Protein AF-A0A6G3MNN0-F1 (afdb_monomer)

Secondary structure (DSSP, 8-state):
-HHHHHHHHHT-STT-SS-HHHHHH-EEEEEEE--------HHHHHHHTTSGGGS-EEEEEEESS----PPPPPSS--TT---------HHHHHGGGS---

Sequence (101 aa):
WFINNLHNSLNRDKSKKISIVKKTFQGKLQIYSKKIPMTDDAKEKKILLKKDEFKPIDSAQPFFFLSLDVPPPPLFTDPMEFNIIPQIALSELLCKYNGVF

Structure (mmCIF, N/CA/C/O backbone):
data_AF-A0A6G3MNN0-F1
#
_entry.id   AF-A0A6G3MNN0-F1
#
loop_
_atom_site.group_PDB
_atom_site.id
_atom_site.type_symbol
_atom_site.label_atom_id
_atom_site.label_alt_id
_atom_site.label_comp_id
_atom_site.label_asym_id
_atom_site.label_entity_id
_atom_site.label_seq_id
_atom_site.pdbx_PDB_ins_code
_atom_site.Cartn_x
_atom_site.Cartn_y
_atom_site.Cartn_z
_atom_site.occupancy
_atom_site.B_iso_or_equiv
_atom_site.auth_seq_id
_atom_site.auth_comp_id
_atom_site.auth_asym_id
_atom_site.auth_atom_id
_atom_site.pdbx_PDB_model_num
ATOM 1 N N . TRP A 1 1 ? -5.540 14.310 7.059 1.00 85.12 1 TRP A N 1
ATOM 2 C CA . TRP A 1 1 ? -6.008 15.335 8.019 1.00 85.12 1 TRP A CA 1
ATOM 3 C C . TRP A 1 1 ? -7.489 15.167 8.369 1.00 85.12 1 TRP A C 1
ATOM 5 O O . TRP A 1 1 ? -7.777 14.809 9.504 1.00 85.12 1 TRP A O 1
ATOM 15 N N . PHE A 1 2 ? -8.418 15.317 7.413 1.00 91.50 2 PHE A N 1
ATOM 16 C CA . PHE A 1 2 ? -9.867 15.283 7.681 1.00 91.50 2 PHE A CA 1
ATOM 17 C C . PHE A 1 2 ? -10.355 14.006 8.387 1.00 91.50 2 PHE A C 1
ATOM 19 O O . PHE A 1 2 ? -10.963 14.097 9.445 1.00 91.50 2 PHE A O 1
ATOM 26 N N . ILE A 1 3 ? -10.013 12.819 7.867 1.00 88.94 3 ILE A N 1
ATOM 27 C CA . ILE A 1 3 ? -10.399 11.523 8.465 1.00 88.94 3 ILE A CA 1
ATOM 28 C C . ILE A 1 3 ? -9.927 11.402 9.922 1.00 88.94 3 ILE A C 1
ATOM 30 O O . ILE A 1 3 ? -10.657 10.893 10.766 1.00 88.94 3 ILE A O 1
ATOM 34 N N . ASN A 1 4 ? -8.733 11.912 10.236 1.00 88.06 4 ASN A N 1
ATOM 35 C CA . ASN A 1 4 ? -8.192 11.870 11.593 1.00 88.06 4 ASN A CA 1
ATOM 36 C C . ASN A 1 4 ? -8.971 12.797 12.539 1.00 88.06 4 ASN A C 1
ATOM 38 O O . ASN A 1 4 ? -9.304 12.413 13.656 1.00 88.06 4 ASN A O 1
ATOM 42 N N . ASN A 1 5 ? -9.331 13.995 12.073 1.00 89.06 5 ASN A N 1
ATOM 43 C CA . ASN A 1 5 ? -10.160 14.919 12.849 1.00 89.06 5 ASN A CA 1
ATOM 44 C C . ASN A 1 5 ? -11.585 14.397 13.036 1.00 89.06 5 ASN A C 1
ATOM 46 O O . ASN A 1 5 ? -12.133 14.495 14.131 1.00 89.06 5 ASN A O 1
ATOM 50 N N . LEU A 1 6 ? -12.165 13.796 11.996 1.00 88.31 6 LEU A N 1
ATOM 51 C CA . LEU A 1 6 ? -13.474 13.159 12.071 1.00 88.31 6 LEU A CA 1
ATOM 52 C C . LEU A 1 6 ? -13.452 11.992 13.065 1.00 88.31 6 LEU A C 1
ATOM 54 O O . LEU A 1 6 ? -14.335 11.898 13.915 1.00 88.31 6 LEU A O 1
ATOM 58 N N . HIS A 1 7 ? -12.415 11.148 13.004 1.00 85.75 7 HIS A N 1
ATOM 59 C CA . HIS A 1 7 ? -12.185 10.088 13.982 1.00 85.75 7 HIS A CA 1
ATOM 60 C C . HIS A 1 7 ? -12.164 10.662 15.403 1.00 85.75 7 HIS A C 1
ATOM 62 O O . HIS A 1 7 ? -12.951 10.217 16.232 1.00 85.75 7 HIS A O 1
ATOM 68 N N . ASN A 1 8 ? -11.340 11.680 15.661 1.00 86.25 8 ASN A N 1
ATOM 69 C CA . ASN A 1 8 ? -11.177 12.281 16.988 1.00 86.25 8 ASN A CA 1
ATOM 70 C C . ASN A 1 8 ? -12.460 12.946 17.511 1.00 86.25 8 ASN A C 1
ATOM 72 O O . ASN A 1 8 ? -12.789 12.792 18.684 1.00 86.25 8 ASN A O 1
ATOM 76 N N . SER A 1 9 ? -13.205 13.645 16.651 1.00 86.25 9 SER A N 1
ATOM 77 C CA . SER A 1 9 ? -14.470 14.293 17.022 1.00 86.25 9 SER A CA 1
ATOM 78 C C . SER A 1 9 ? -15.549 13.269 17.389 1.00 86.25 9 SER A C 1
ATOM 80 O O . SER A 1 9 ? -16.252 13.428 18.386 1.00 86.25 9 SER A O 1
ATOM 82 N N . LEU A 1 10 ? -15.641 12.172 16.630 1.00 83.19 10 LEU A N 1
ATOM 83 C CA . LEU A 1 10 ? -16.621 11.109 16.870 1.00 83.19 10 LEU A CA 1
ATOM 84 C C . LEU A 1 10 ? -16.235 10.189 18.037 1.00 83.19 10 LEU A C 1
ATOM 86 O O . LEU A 1 10 ? -17.107 9.545 18.615 1.00 83.19 10 LEU A O 1
ATOM 90 N N . ASN A 1 11 ? -14.954 10.145 18.411 1.00 80.12 11 ASN A N 1
ATOM 91 C CA . ASN A 1 11 ? -14.450 9.382 19.557 1.00 80.12 11 ASN A CA 1
ATOM 92 C C . ASN A 1 11 ? -14.476 10.178 20.878 1.00 80.12 11 ASN A C 1
ATOM 94 O O . ASN A 1 11 ? -13.724 9.869 21.802 1.00 80.12 11 ASN A O 1
ATOM 98 N N . ARG A 1 12 ? -15.322 11.213 20.978 1.00 68.94 12 ARG A N 1
ATOM 99 C CA . ARG A 1 12 ? -15.458 12.049 22.185 1.00 68.94 12 ARG A CA 1
ATOM 100 C C . ARG A 1 12 ? -15.959 11.269 23.403 1.00 68.94 12 ARG A C 1
ATOM 102 O O . ARG A 1 12 ? -15.573 11.579 24.526 1.00 68.94 12 ARG A O 1
ATOM 109 N N . ASP A 1 13 ? -16.788 10.253 23.175 1.00 68.00 13 ASP A N 1
ATOM 110 C CA . ASP A 1 13 ? -17.245 9.328 24.207 1.00 68.00 13 ASP A CA 1
ATOM 111 C C . ASP A 1 13 ? -16.253 8.161 24.342 1.00 68.00 13 ASP A C 1
ATOM 113 O O . ASP A 1 13 ? -16.236 7.231 23.531 1.00 68.00 13 ASP A O 1
ATOM 117 N N . LYS A 1 14 ? -15.411 8.217 25.383 1.00 65.50 14 LYS A N 1
ATOM 118 C CA . LYS A 1 14 ? -14.359 7.221 25.667 1.00 65.50 14 LYS A CA 1
ATOM 119 C C . LYS A 1 14 ? -14.907 5.805 25.896 1.00 65.50 14 LYS A C 1
ATOM 121 O O . LYS A 1 14 ? -14.127 4.853 25.869 1.00 65.50 14 LYS A O 1
ATOM 126 N N . SER A 1 15 ? -16.218 5.659 26.109 1.00 65.00 15 SER A N 1
ATOM 127 C CA . SER A 1 15 ? -16.895 4.364 26.233 1.00 65.00 15 SER A CA 1
ATOM 128 C C . SER A 1 15 ? -16.823 3.545 24.935 1.00 65.00 15 SER A C 1
ATOM 130 O O . SER A 1 15 ? -16.605 2.329 24.954 1.00 65.00 15 SER A O 1
ATOM 132 N N . LYS A 1 16 ? -16.914 4.207 23.772 1.00 64.56 16 LYS A N 1
ATOM 133 C CA . LYS A 1 16 ? -16.831 3.545 22.464 1.00 64.56 16 LYS A CA 1
ATOM 134 C C . LYS A 1 16 ? -15.381 3.510 21.989 1.00 64.56 16 LYS A C 1
ATOM 136 O O . LYS A 1 16 ? -14.878 4.449 21.388 1.00 64.56 16 LYS A O 1
ATOM 141 N N . LYS A 1 17 ? -14.707 2.372 22.196 1.00 68.00 17 LYS A N 1
ATOM 142 C CA . LYS A 1 17 ? -13.323 2.146 21.722 1.00 68.00 17 LYS A CA 1
ATOM 143 C C . LYS A 1 17 ?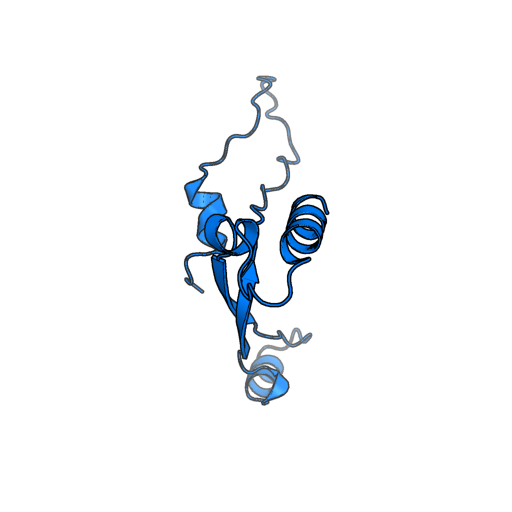 -13.164 2.257 20.193 1.00 68.00 17 LYS A C 1
ATOM 145 O O . LYS A 1 17 ? -12.052 2.472 19.711 1.00 68.00 17 LYS A O 1
ATOM 150 N N . ILE A 1 18 ? -14.249 2.098 19.428 1.00 72.56 18 ILE A N 1
ATOM 151 C CA . ILE A 1 18 ? -14.237 2.041 17.960 1.00 72.56 18 ILE A CA 1
ATOM 152 C C . ILE A 1 18 ? -15.215 3.079 17.394 1.00 72.56 18 ILE A C 1
ATOM 154 O O . ILE A 1 18 ? -16.430 2.916 17.473 1.00 72.56 18 ILE A O 1
ATOM 158 N N . SER A 1 19 ? -14.679 4.130 16.772 1.00 85.50 19 SER A N 1
ATOM 159 C CA . SER A 1 19 ? -15.462 5.083 15.973 1.00 85.50 19 SER A CA 1
ATOM 160 C C . SER A 1 19 ? -15.946 4.449 14.661 1.00 85.50 19 SER A C 1
ATOM 162 O O . SER A 1 19 ? -15.249 3.589 14.113 1.00 85.50 19 SER A O 1
ATOM 164 N N . ILE A 1 20 ? -17.023 4.976 14.071 1.00 88.50 20 ILE A N 1
ATOM 165 C CA . ILE A 1 20 ? -17.480 4.577 12.727 1.00 88.50 20 ILE A CA 1
ATOM 166 C C . ILE A 1 20 ? -16.373 4.690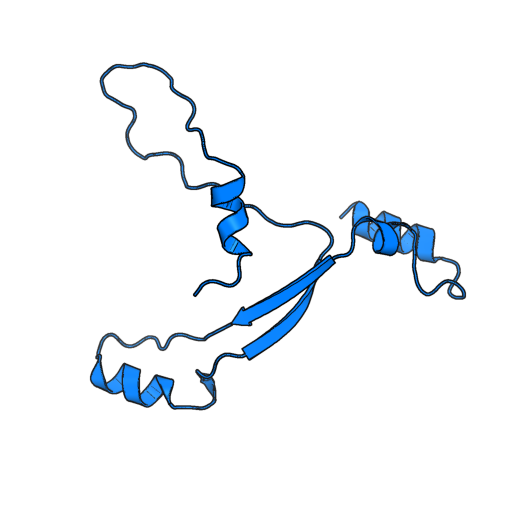 11.668 1.00 88.50 20 ILE A C 1
ATOM 168 O O . ILE A 1 20 ? -16.218 3.779 10.871 1.00 88.50 20 ILE A O 1
ATOM 172 N N . VAL A 1 21 ? -15.529 5.726 11.737 1.00 89.69 21 VAL A N 1
ATOM 173 C CA . VAL A 1 21 ? -14.417 5.959 10.797 1.00 89.69 21 VAL A CA 1
ATOM 174 C C . VAL A 1 21 ? -13.432 4.792 10.780 1.00 89.69 21 VAL A C 1
ATOM 176 O O . VAL A 1 21 ? -13.031 4.321 9.722 1.00 89.69 21 VAL A O 1
ATOM 179 N N . LYS A 1 22 ? -13.060 4.296 11.964 1.00 89.38 22 LYS A N 1
ATOM 180 C CA . LYS A 1 22 ? -12.219 3.103 12.092 1.00 89.38 22 LYS A CA 1
ATOM 181 C C . LYS A 1 22 ? -12.927 1.857 11.570 1.00 89.38 22 LYS A C 1
ATOM 183 O O . LYS A 1 22 ? -12.319 1.070 10.864 1.00 89.38 22 LYS A O 1
ATOM 188 N N . LYS A 1 23 ? -14.220 1.701 11.861 1.00 89.81 23 LYS A N 1
ATOM 189 C CA . LYS A 1 23 ? -15.004 0.558 11.376 1.00 89.81 23 LYS A CA 1
ATOM 190 C C . LYS A 1 23 ? -15.120 0.521 9.845 1.00 89.81 23 LYS A C 1
ATOM 192 O O . LYS A 1 23 ? -15.174 -0.566 9.288 1.00 89.81 23 LYS A O 1
ATOM 197 N N . THR A 1 24 ? -15.184 1.676 9.183 1.00 92.12 24 THR A N 1
ATOM 198 C CA . THR A 1 24 ? -15.407 1.761 7.732 1.00 92.12 24 THR A CA 1
ATOM 199 C C . THR A 1 24 ? -14.119 1.827 6.920 1.00 92.12 24 THR A C 1
ATOM 201 O O . THR A 1 24 ? -14.044 1.195 5.875 1.00 92.12 24 THR A O 1
ATOM 204 N N . PHE A 1 25 ? -13.120 2.590 7.369 1.00 92.12 25 PHE A N 1
ATOM 205 C CA . PHE A 1 25 ? -11.931 2.894 6.562 1.00 92.12 25 PHE A CA 1
ATOM 206 C C . PHE A 1 25 ? -10.653 2.222 7.060 1.00 92.12 25 PHE A C 1
ATOM 208 O O . PHE A 1 25 ? -9.676 2.173 6.318 1.00 92.12 25 PHE A O 1
ATOM 215 N N . GLN A 1 26 ? -10.602 1.753 8.312 1.00 92.62 26 GLN A N 1
ATOM 216 C CA . GLN A 1 26 ? -9.350 1.238 8.859 1.00 92.62 26 GLN A CA 1
ATOM 217 C C . GLN A 1 26 ? -9.079 -0.191 8.380 1.00 92.62 26 GLN A C 1
ATOM 219 O O . GLN A 1 26 ? -9.747 -1.134 8.802 1.00 92.62 26 GLN A O 1
ATOM 224 N N . GLY A 1 27 ? -8.045 -0.349 7.561 1.00 93.31 27 GLY A N 1
ATOM 225 C CA . GLY A 1 27 ? -7.458 -1.640 7.221 1.00 93.31 27 GLY A CA 1
ATOM 226 C C . GLY A 1 27 ? -6.218 -1.960 8.061 1.00 93.31 27 GLY A C 1
ATOM 227 O O . GLY A 1 27 ? -5.766 -1.157 8.886 1.00 93.31 27 GLY A O 1
ATOM 228 N N . LYS A 1 28 ? -5.651 -3.147 7.835 1.00 94.31 28 LYS A N 1
ATOM 229 C CA . LYS A 1 28 ? -4.360 -3.581 8.388 1.00 94.31 28 LYS A CA 1
ATOM 230 C C . LYS A 1 28 ? -3.430 -3.948 7.239 1.00 94.31 28 LYS A C 1
ATOM 232 O O . LYS A 1 28 ? -3.832 -4.710 6.366 1.00 94.31 28 LYS A O 1
ATOM 237 N N . LEU A 1 29 ? -2.216 -3.413 7.254 1.00 94.12 29 LEU A N 1
ATOM 238 C CA . LEU A 1 29 ? -1.171 -3.721 6.286 1.00 94.12 29 LEU A CA 1
ATOM 239 C C . LEU A 1 29 ? -0.039 -4.459 6.995 1.00 94.12 29 LEU A C 1
ATOM 241 O O . LEU A 1 29 ? 0.411 -4.019 8.053 1.00 94.12 29 LEU A O 1
ATOM 245 N N . GLN A 1 30 ? 0.421 -5.555 6.402 1.00 93.56 30 GLN A N 1
ATOM 246 C CA . GLN A 1 30 ? 1.635 -6.237 6.829 1.00 93.56 30 GLN A CA 1
ATOM 247 C C . GLN A 1 30 ? 2.800 -5.735 5.977 1.00 93.56 30 GLN A C 1
ATOM 249 O O . GLN A 1 30 ? 2.767 -5.829 4.752 1.00 93.56 30 GLN A O 1
ATOM 254 N N . ILE A 1 31 ? 3.790 -5.138 6.632 1.00 92.38 31 ILE A N 1
ATOM 255 C CA . ILE A 1 31 ? 4.942 -4.502 6.000 1.00 92.38 31 ILE A CA 1
ATOM 256 C C . ILE A 1 31 ? 6.165 -5.370 6.258 1.00 92.38 31 ILE A C 1
ATOM 258 O O . ILE A 1 31 ? 6.523 -5.606 7.411 1.00 92.38 31 ILE A O 1
ATOM 262 N N . TYR A 1 32 ? 6.813 -5.780 5.172 1.00 91.38 32 TYR A N 1
ATOM 263 C CA . TYR A 1 32 ? 8.100 -6.460 5.173 1.00 91.38 32 TYR A CA 1
ATOM 264 C C . TYR A 1 32 ? 9.184 -5.443 4.826 1.00 91.38 32 TYR A C 1
ATOM 266 O O . TYR A 1 32 ? 9.299 -5.017 3.675 1.00 91.38 32 TYR A O 1
ATOM 274 N N . SER A 1 33 ? 9.955 -5.010 5.822 1.00 89.06 33 SER A N 1
ATOM 275 C CA . SER A 1 33 ? 11.026 -4.030 5.624 1.00 89.06 33 SER A CA 1
ATOM 276 C C . SER A 1 33 ? 12.386 -4.699 5.725 1.00 89.06 33 SER A C 1
ATOM 278 O O . SER A 1 33 ? 12.667 -5.404 6.691 1.00 89.06 33 SER A O 1
ATOM 280 N N . LYS A 1 34 ? 13.254 -4.462 4.742 1.00 88.81 34 LYS A N 1
ATOM 281 C CA . LYS A 1 34 ? 14.621 -4.980 4.729 1.00 88.81 34 LYS A CA 1
ATOM 282 C C . LYS A 1 34 ? 15.594 -3.846 4.449 1.00 88.81 34 LYS A C 1
ATOM 284 O O . LYS A 1 34 ? 15.537 -3.218 3.394 1.00 88.81 34 LYS A O 1
ATOM 289 N N . LYS A 1 35 ? 16.517 -3.606 5.381 1.00 86.25 35 LYS A N 1
ATOM 290 C CA . LYS A 1 35 ? 17.610 -2.654 5.172 1.00 86.25 35 LYS A CA 1
ATOM 291 C C . LYS A 1 35 ? 18.582 -3.221 4.134 1.00 86.25 35 LYS A C 1
ATOM 293 O O . LYS A 1 35 ? 18.853 -4.422 4.118 1.00 86.25 35 LYS A O 1
ATOM 298 N N . ILE A 1 36 ? 19.118 -2.361 3.273 1.00 84.94 36 ILE A N 1
ATOM 299 C CA . ILE A 1 36 ? 20.119 -2.736 2.268 1.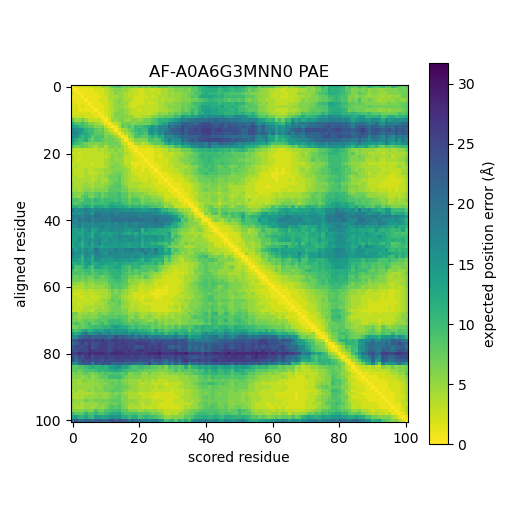00 84.94 36 ILE A CA 1
ATOM 300 C C . ILE A 1 36 ? 21.444 -2.062 2.651 1.00 84.94 36 ILE A C 1
ATOM 302 O O . ILE A 1 36 ? 21.443 -0.858 2.913 1.00 84.94 36 ILE A O 1
ATOM 306 N N . PRO A 1 37 ? 22.565 -2.805 2.735 1.00 84.44 37 PRO A N 1
ATOM 307 C CA . PRO A 1 37 ? 23.868 -2.218 3.038 1.00 84.44 37 PRO A CA 1
ATOM 308 C C . PRO A 1 37 ? 24.371 -1.352 1.874 1.00 84.44 37 PRO A C 1
ATOM 310 O O . PRO A 1 37 ? 24.223 -1.723 0.709 1.00 84.44 37 PRO A O 1
ATOM 313 N N . MET A 1 38 ? 24.988 -0.217 2.210 1.00 79.62 38 MET A N 1
ATOM 314 C CA . MET A 1 38 ? 25.587 0.733 1.264 1.00 79.62 38 MET A CA 1
ATOM 315 C C . MET A 1 38 ? 27.024 0.321 0.927 1.00 79.62 38 MET A C 1
ATOM 317 O O . MET A 1 38 ? 27.987 0.925 1.389 1.00 79.62 38 MET A O 1
ATOM 321 N N . THR A 1 39 ? 27.157 -0.766 0.173 1.00 81.94 39 THR A N 1
ATOM 322 C CA . THR A 1 39 ? 28.446 -1.297 -0.277 1.00 81.94 39 THR A CA 1
ATOM 323 C C . THR A 1 39 ? 28.290 -1.889 -1.669 1.00 81.94 39 THR A C 1
ATOM 325 O O . THR A 1 39 ? 27.378 -2.691 -1.899 1.00 81.94 39 THR A O 1
ATOM 328 N N . ASP A 1 40 ? 29.201 -1.516 -2.566 1.00 77.50 40 ASP A N 1
ATOM 329 C CA . ASP A 1 40 ? 29.225 -1.993 -3.952 1.00 77.50 40 ASP A CA 1
ATOM 330 C C . ASP A 1 40 ? 29.875 -3.384 -4.076 1.00 77.50 40 ASP A C 1
ATOM 332 O O . ASP A 1 40 ? 29.549 -4.157 -4.979 1.00 77.50 40 ASP A O 1
ATOM 336 N N . ASP A 1 41 ? 30.711 -3.771 -3.107 1.00 83.19 41 ASP A N 1
ATOM 337 C CA . ASP A 1 41 ? 31.367 -5.074 -3.078 1.00 83.19 41 ASP A CA 1
ATOM 338 C C . ASP A 1 41 ? 30.410 -6.222 -2.727 1.00 83.19 41 ASP A C 1
ATOM 340 O O . ASP A 1 41 ? 29.894 -6.367 -1.613 1.00 83.19 41 ASP A O 1
ATOM 344 N N . ALA A 1 42 ? 30.226 -7.138 -3.681 1.00 79.12 42 ALA A N 1
ATOM 345 C CA . ALA A 1 42 ? 29.298 -8.262 -3.557 1.00 79.12 42 ALA A CA 1
ATOM 346 C C . ALA A 1 42 ? 29.641 -9.236 -2.411 1.00 79.12 42 ALA A C 1
ATOM 348 O O . ALA A 1 42 ? 28.746 -9.873 -1.845 1.00 79.12 42 ALA A O 1
ATOM 349 N N . LYS A 1 43 ? 30.929 -9.380 -2.066 1.00 80.12 43 LYS A N 1
ATOM 350 C CA . LYS A 1 43 ? 31.380 -10.250 -0.965 1.00 80.12 43 LYS A CA 1
ATOM 351 C C . LYS A 1 43 ? 31.029 -9.645 0.391 1.00 80.12 43 LYS A C 1
ATOM 353 O O . LYS A 1 43 ? 30.440 -10.327 1.228 1.00 80.12 43 LYS A O 1
ATOM 358 N N . GLU A 1 44 ? 31.319 -8.363 0.571 1.00 78.25 44 GLU A N 1
ATOM 359 C CA . GLU A 1 44 ? 31.020 -7.633 1.801 1.00 78.25 44 GLU A CA 1
ATOM 360 C C . GLU A 1 44 ? 29.513 -7.499 2.015 1.00 78.25 44 GLU A C 1
ATOM 362 O O . GLU A 1 44 ? 29.014 -7.778 3.107 1.00 78.25 44 GLU A O 1
ATOM 367 N N . LYS A 1 45 ? 28.753 -7.238 0.946 1.00 80.00 45 LYS A N 1
ATOM 368 C CA . LYS A 1 45 ? 27.285 -7.220 0.967 1.00 80.00 45 LYS A CA 1
ATOM 369 C C . LYS A 1 45 ? 26.687 -8.517 1.516 1.00 80.00 45 LYS A C 1
ATOM 371 O O . LYS A 1 45 ? 25.787 -8.469 2.352 1.00 80.00 45 LYS A O 1
ATOM 376 N N . LYS A 1 46 ? 27.197 -9.686 1.106 1.00 77.81 46 LYS A N 1
ATOM 377 C CA . LYS A 1 46 ? 26.733 -10.992 1.622 1.00 77.81 46 LYS A CA 1
ATOM 378 C C . LYS A 1 46 ? 27.049 -11.193 3.103 1.00 77.81 46 LYS A C 1
ATOM 380 O O . LYS A 1 46 ? 26.281 -11.860 3.790 1.00 77.81 46 LYS A O 1
ATOM 385 N N . ILE A 1 47 ? 28.163 -10.650 3.588 1.00 79.00 47 ILE A N 1
ATOM 386 C CA . ILE A 1 47 ? 28.547 -10.728 5.003 1.00 79.00 47 ILE A CA 1
ATOM 387 C C . ILE A 1 47 ? 27.658 -9.794 5.832 1.00 79.00 47 ILE A C 1
ATOM 389 O O . ILE A 1 47 ? 27.121 -10.209 6.857 1.00 79.00 47 ILE A O 1
ATOM 393 N N . LEU A 1 48 ? 27.439 -8.565 5.362 1.00 77.56 48 LEU A N 1
ATOM 394 C CA . LEU A 1 48 ? 26.595 -7.574 6.030 1.00 77.56 48 LEU A CA 1
ATOM 395 C C . LEU A 1 48 ? 25.128 -8.013 6.091 1.00 77.56 48 LEU A C 1
ATOM 397 O O . LEU A 1 48 ? 24.516 -7.900 7.146 1.00 77.56 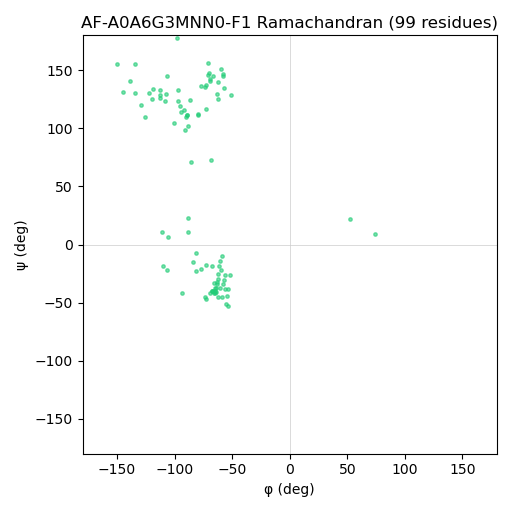48 LEU A O 1
ATOM 401 N N . LEU A 1 49 ? 24.593 -8.619 5.025 1.00 79.50 49 LEU A N 1
ATOM 402 C CA . LEU A 1 49 ? 23.224 -9.157 4.993 1.00 79.50 49 LEU A CA 1
ATOM 403 C C . LEU A 1 49 ? 22.960 -10.271 6.022 1.00 79.50 49 LEU A C 1
ATOM 405 O O . LEU A 1 49 ? 21.800 -10.555 6.311 1.00 79.50 49 LEU A O 1
ATOM 409 N N . LYS A 1 50 ? 24.004 -10.915 6.563 1.00 78.94 50 LYS A N 1
ATOM 410 C CA . LYS A 1 50 ? 23.870 -11.922 7.630 1.00 78.94 50 LYS A CA 1
ATOM 411 C C . LYS A 1 50 ? 23.784 -11.309 9.027 1.00 78.94 50 LYS A C 1
ATOM 413 O O . LYS A 1 50 ? 23.422 -12.022 9.961 1.00 78.94 50 LYS A O 1
ATOM 418 N N . LYS A 1 51 ? 24.133 -10.029 9.192 1.00 81.94 51 LYS A N 1
ATOM 419 C CA . LYS A 1 51 ? 24.016 -9.344 10.482 1.00 81.94 51 LYS A CA 1
ATOM 420 C C . LYS A 1 51 ? 22.542 -9.122 10.819 1.00 81.94 51 LYS A C 1
ATOM 422 O O . LYS A 1 51 ? 21.727 -8.881 9.931 1.00 81.94 51 LYS A O 1
ATOM 427 N N . ASP A 1 52 ? 22.227 -9.147 12.111 1.00 76.81 52 ASP A N 1
ATOM 428 C CA . ASP A 1 52 ? 20.855 -8.985 12.609 1.00 76.81 52 ASP A CA 1
ATOM 429 C C . ASP A 1 52 ? 20.199 -7.672 12.163 1.00 76.81 52 ASP A C 1
ATOM 431 O O . ASP A 1 52 ? 19.000 -7.641 11.914 1.00 76.81 52 ASP A O 1
ATOM 435 N N . GLU A 1 53 ? 20.988 -6.615 11.962 1.00 79.56 53 GLU A N 1
ATOM 436 C CA . GLU A 1 53 ? 20.514 -5.305 11.499 1.00 79.56 53 GLU A CA 1
ATOM 437 C C . GLU A 1 53 ? 19.880 -5.331 10.092 1.00 79.56 53 GLU A C 1
ATOM 439 O O . GLU A 1 53 ? 19.055 -4.480 9.762 1.00 79.56 53 GLU A O 1
ATOM 444 N N . PHE A 1 54 ? 20.255 -6.300 9.252 1.00 80.88 54 PHE A N 1
ATOM 445 C CA . PHE A 1 54 ? 19.783 -6.417 7.867 1.00 80.88 54 PHE A CA 1
ATOM 446 C C . PHE A 1 54 ? 18.760 -7.542 7.677 1.00 80.88 54 PHE A C 1
ATOM 448 O O . PHE A 1 54 ? 18.357 -7.835 6.542 1.00 80.88 54 PHE A O 1
ATOM 455 N N . LYS A 1 55 ? 18.327 -8.178 8.773 1.00 82.69 55 LYS A N 1
ATOM 456 C CA . LYS A 1 55 ? 17.222 -9.135 8.736 1.00 82.69 55 LYS A CA 1
ATOM 457 C C . LYS A 1 55 ? 15.913 -8.409 8.398 1.00 82.69 55 LYS A C 1
ATOM 459 O O . LYS A 1 55 ? 15.741 -7.251 8.779 1.00 82.69 55 LYS A O 1
ATOM 464 N N . PRO A 1 56 ? 15.005 -9.063 7.655 1.00 83.62 56 PRO A N 1
ATOM 465 C CA . PRO A 1 56 ? 13.692 -8.501 7.395 1.00 83.62 56 PRO A CA 1
ATOM 466 C C . PRO A 1 56 ? 12.931 -8.324 8.712 1.00 83.62 56 PRO A C 1
ATOM 468 O O . PRO A 1 56 ? 13.010 -9.168 9.606 1.00 83.62 56 PRO A O 1
ATOM 471 N N . ILE A 1 57 ? 12.224 -7.207 8.818 1.00 87.94 57 ILE A N 1
ATOM 472 C CA . ILE A 1 57 ? 11.367 -6.868 9.947 1.00 87.94 57 ILE A CA 1
ATOM 473 C C . ILE A 1 57 ? 9.929 -6.880 9.451 1.00 87.94 57 ILE A C 1
ATOM 475 O O . ILE A 1 57 ? 9.585 -6.159 8.508 1.00 87.94 57 ILE A O 1
ATOM 479 N N . ASP A 1 58 ? 9.103 -7.651 10.147 1.00 90.88 58 ASP A N 1
ATOM 480 C CA . ASP A 1 58 ? 7.675 -7.761 9.889 1.00 90.88 58 ASP A CA 1
ATOM 481 C C . ASP A 1 58 ? 6.935 -6.834 10.853 1.00 90.88 58 ASP A C 1
ATOM 483 O O . ASP A 1 58 ? 7.079 -6.933 12.075 1.00 90.88 58 ASP A O 1
ATOM 487 N N . SER A 1 59 ? 6.136 -5.917 10.314 1.00 92.06 59 SER A N 1
ATOM 488 C CA . SER A 1 59 ? 5.335 -4.991 11.116 1.00 92.06 59 SER A CA 1
ATOM 489 C C . SER A 1 59 ? 3.913 -4.900 10.585 1.00 92.06 59 SER A C 1
ATOM 491 O O . SER A 1 59 ? 3.690 -4.685 9.394 1.00 92.06 59 SER A O 1
ATOM 493 N N . ALA A 1 60 ? 2.934 -5.042 11.477 1.00 92.81 60 ALA A N 1
ATOM 494 C CA . ALA A 1 60 ? 1.529 -4.835 11.156 1.00 92.81 60 ALA A CA 1
ATOM 495 C C . ALA A 1 60 ? 1.128 -3.398 11.508 1.00 92.81 60 ALA A C 1
ATOM 497 O O . ALA A 1 60 ? 1.084 -3.030 12.685 1.00 92.81 60 ALA A O 1
ATOM 498 N N . GLN A 1 61 ? 0.787 -2.595 10.500 1.00 93.31 61 GLN A N 1
ATOM 499 C CA . GLN A 1 61 ? 0.408 -1.196 10.682 1.00 93.31 61 GLN A CA 1
ATOM 500 C C . GLN A 1 61 ? -1.033 -0.941 10.211 1.00 93.31 61 GLN A C 1
ATOM 502 O O . GLN A 1 61 ? -1.422 -1.383 9.127 1.00 93.31 61 GLN A O 1
ATOM 507 N N . PRO A 1 62 ? -1.861 -0.222 10.990 1.00 93.19 62 PRO A N 1
ATOM 508 C CA . PRO A 1 62 ? -3.170 0.208 10.520 1.00 93.19 62 PRO A CA 1
ATOM 509 C C . PRO A 1 62 ? -3.059 1.304 9.453 1.00 93.19 62 PRO A C 1
ATOM 511 O O . PRO A 1 62 ? -2.202 2.183 9.547 1.00 93.19 62 PRO A O 1
ATOM 514 N N . PHE A 1 63 ? -3.980 1.310 8.491 1.00 93.44 63 PHE A N 1
ATOM 515 C CA . PHE A 1 63 ? -4.088 2.363 7.475 1.00 93.44 63 PHE A CA 1
ATOM 516 C C . PHE A 1 63 ? -5.542 2.810 7.298 1.00 93.44 63 PHE A C 1
ATOM 518 O O . PHE A 1 63 ? -6.455 2.044 7.583 1.00 93.44 63 PHE A O 1
ATOM 525 N N . PHE A 1 64 ? -5.759 4.040 6.825 1.00 92.50 64 PHE A N 1
ATOM 526 C CA . PHE A 1 64 ? -7.091 4.546 6.440 1.00 92.50 64 PHE A CA 1
ATOM 527 C C . PHE A 1 64 ? -7.280 4.659 4.923 1.00 92.50 64 PHE A C 1
ATOM 529 O O . PHE A 1 64 ? -8.406 4.706 4.443 1.00 92.50 64 PHE A O 1
ATOM 536 N N . PHE A 1 65 ? -6.183 4.742 4.175 1.00 92.88 65 PHE A N 1
ATOM 537 C CA . PHE A 1 65 ? -6.159 4.767 2.718 1.00 92.88 65 PHE A CA 1
ATOM 538 C C . PHE A 1 65 ? -4.851 4.135 2.231 1.00 92.88 65 PHE A C 1
ATOM 540 O O . PHE A 1 65 ? -3.864 4.110 2.971 1.00 92.88 65 PHE A O 1
ATOM 547 N N . LEU A 1 66 ? -4.865 3.609 1.006 1.00 93.25 66 LEU A N 1
ATOM 548 C CA . LEU A 1 66 ? -3.686 3.071 0.332 1.00 93.25 66 LEU A CA 1
ATOM 549 C C . LEU A 1 66 ? -3.117 4.134 -0.605 1.00 93.25 66 LEU A C 1
ATOM 551 O O . LEU A 1 66 ? -3.858 4.757 -1.363 1.00 93.25 66 LEU A O 1
ATOM 555 N N . SER A 1 67 ? -1.806 4.334 -0.540 1.00 93.00 67 SER A N 1
ATOM 556 C CA . SER A 1 67 ? -1.098 5.257 -1.423 1.00 93.00 67 SER A CA 1
ATOM 557 C C . SER A 1 67 ? -0.643 4.515 -2.673 1.00 93.00 67 SER A C 1
ATOM 559 O O . SER A 1 67 ? 0.255 3.670 -2.613 1.00 93.00 67 SER A O 1
ATOM 561 N N . LEU A 1 68 ? -1.274 4.842 -3.796 1.00 93.69 68 LEU A N 1
ATOM 562 C CA . LEU A 1 68 ? -0.930 4.319 -5.111 1.00 93.69 68 LEU A CA 1
ATOM 563 C C . LEU A 1 68 ? 0.072 5.263 -5.770 1.00 93.69 68 LEU A C 1
ATOM 565 O O . LEU A 1 68 ? -0.252 6.421 -6.031 1.00 93.69 68 LEU A O 1
ATOM 569 N N . ASP A 1 69 ? 1.281 4.768 -6.017 1.00 89.56 69 ASP A N 1
ATOM 570 C CA . ASP A 1 69 ? 2.339 5.563 -6.632 1.00 89.56 69 ASP A CA 1
ATOM 571 C C . ASP A 1 69 ? 2.234 5.426 -8.150 1.00 89.56 69 ASP A C 1
ATOM 573 O O . ASP A 1 69 ? 2.462 4.352 -8.702 1.00 89.56 69 ASP A O 1
ATOM 577 N N . VAL A 1 70 ? 1.858 6.512 -8.820 1.00 88.94 70 VAL A N 1
ATOM 578 C CA . VAL A 1 70 ? 1.811 6.564 -10.285 1.00 88.94 70 VAL A CA 1
ATOM 579 C C . VAL A 1 70 ? 3.244 6.720 -10.810 1.00 88.94 70 VAL A C 1
ATOM 581 O O . VAL A 1 70 ? 3.999 7.518 -10.243 1.00 88.94 70 VAL A O 1
ATOM 584 N N . PRO A 1 71 ? 3.650 5.980 -11.861 1.00 87.50 71 PRO A N 1
ATOM 585 C CA . PRO A 1 71 ? 4.977 6.135 -12.440 1.00 87.50 71 PRO A CA 1
ATOM 586 C C . PRO A 1 71 ? 5.194 7.569 -12.940 1.00 87.50 71 PRO A C 1
ATOM 588 O O . PRO A 1 71 ? 4.234 8.243 -13.330 1.00 87.50 71 PRO A O 1
ATOM 591 N N . PRO A 1 72 ? 6.451 8.048 -12.942 1.00 85.69 72 PRO A N 1
ATOM 592 C CA . PRO A 1 72 ? 6.757 9.359 -13.487 1.00 85.69 72 PRO A CA 1
ATOM 593 C C . PRO A 1 72 ? 6.319 9.426 -14.955 1.00 85.69 72 PRO A C 1
ATOM 595 O O . PRO A 1 72 ? 6.396 8.416 -15.665 1.00 85.69 72 PRO A O 1
ATOM 598 N N . PRO A 1 73 ? 5.869 10.602 -15.425 1.00 81.12 73 PRO A N 1
ATOM 599 C CA . PRO A 1 73 ? 5.551 10.767 -16.830 1.00 81.12 73 PRO A CA 1
ATOM 600 C C . PRO A 1 73 ? 6.796 10.457 -17.676 1.00 81.12 73 PRO A C 1
ATOM 602 O O . PRO A 1 73 ? 7.919 10.753 -17.249 1.00 81.12 73 PRO A O 1
ATOM 605 N N . PRO A 1 74 ? 6.622 9.857 -18.863 1.00 78.19 74 PRO A N 1
ATOM 606 C CA . PRO A 1 74 ? 7.739 9.594 -19.757 1.00 78.19 74 PRO A CA 1
ATOM 607 C C . PRO A 1 74 ? 8.464 10.905 -20.088 1.00 78.19 74 PRO A C 1
ATOM 609 O O . PRO A 1 74 ? 7.837 11.919 -20.385 1.00 78.19 74 PRO A O 1
ATOM 612 N N . LEU A 1 75 ? 9.799 10.877 -20.023 1.00 71.56 75 LEU A N 1
ATOM 613 C CA . LEU A 1 75 ? 10.651 12.053 -20.250 1.00 71.56 75 LEU A CA 1
ATOM 614 C C . LEU A 1 75 ? 10.619 12.552 -21.701 1.00 71.56 75 LEU A C 1
ATOM 616 O O . LEU A 1 75 ? 10.993 13.692 -21.960 1.00 71.56 75 LEU A O 1
ATOM 620 N N . PHE A 1 76 ? 10.184 11.706 -22.635 1.00 72.00 76 PHE A N 1
ATOM 621 C CA . PHE A 1 76 ? 10.093 12.025 -24.052 1.00 72.00 76 PHE A CA 1
ATOM 622 C C . PHE A 1 76 ? 8.645 11.890 -24.511 1.00 72.00 76 PHE A C 1
ATOM 624 O O . PHE A 1 76 ? 8.024 10.840 -24.342 1.00 72.00 76 PHE A O 1
ATOM 631 N N . THR A 1 77 ? 8.119 12.958 -25.101 1.00 64.81 77 THR A N 1
ATOM 632 C CA . THR A 1 77 ? 6.900 12.913 -25.903 1.00 64.81 77 THR A CA 1
ATOM 633 C C . THR A 1 77 ? 7.225 12.234 -27.229 1.00 64.81 77 THR A C 1
ATOM 635 O O . THR A 1 77 ? 8.263 12.521 -27.826 1.00 64.81 77 THR A O 1
ATOM 638 N N . ASP A 1 78 ? 6.361 11.329 -27.680 1.00 66.25 78 ASP A N 1
ATOM 639 C CA . ASP A 1 78 ? 6.467 10.716 -29.006 1.00 66.25 78 ASP A CA 1
ATOM 640 C C . ASP A 1 78 ? 6.624 11.826 -30.076 1.00 66.25 78 ASP A C 1
ATOM 642 O O . ASP A 1 78 ? 5.839 12.782 -30.058 1.00 66.25 78 ASP A O 1
ATOM 646 N N . PRO A 1 79 ? 7.621 11.769 -30.985 1.00 62.53 79 PRO A N 1
ATOM 647 C CA . PRO A 1 79 ? 7.814 12.778 -32.035 1.00 62.53 79 PRO A CA 1
ATOM 648 C C . PRO A 1 79 ? 6.614 12.941 -32.986 1.00 62.53 79 PRO A C 1
ATOM 650 O O . PRO A 1 79 ? 6.602 13.875 -33.783 1.00 62.53 79 PRO A O 1
ATOM 653 N N . MET A 1 80 ? 5.613 12.057 -32.915 1.00 64.50 80 MET A N 1
ATOM 654 C CA . MET A 1 80 ? 4.375 12.105 -33.705 1.00 64.50 80 MET A CA 1
ATOM 655 C C . MET A 1 80 ? 3.229 12.936 -33.081 1.00 64.50 80 MET A C 1
ATOM 657 O O . MET A 1 80 ? 2.117 12.886 -33.594 1.00 64.50 80 MET A O 1
ATOM 661 N N . GLU A 1 81 ? 3.465 13.717 -32.017 1.00 60.09 81 GLU A N 1
ATOM 662 C CA . GLU A 1 81 ? 2.542 14.758 -31.494 1.00 60.09 81 GLU A CA 1
ATOM 663 C C . GLU A 1 81 ? 1.082 14.337 -31.204 1.00 60.09 81 GLU A C 1
ATOM 665 O O . GLU A 1 81 ? 0.186 15.172 -31.071 1.00 60.09 81 GLU A O 1
ATOM 670 N N . PHE A 1 82 ? 0.800 13.054 -30.991 1.00 61.06 82 PHE A N 1
ATOM 671 C CA . PHE A 1 82 ? -0.463 12.686 -30.358 1.00 61.06 82 PHE A CA 1
ATOM 672 C C . PHE A 1 82 ? -0.311 12.893 -28.851 1.00 61.06 82 PHE A C 1
ATOM 674 O O . PHE A 1 82 ? 0.460 12.206 -28.185 1.00 61.06 82 PHE A O 1
ATOM 681 N N . ASN A 1 83 ? -1.030 13.881 -28.315 1.00 57.72 83 ASN A N 1
ATOM 682 C CA . ASN A 1 83 ? -1.058 14.246 -26.899 1.00 57.72 83 ASN A CA 1
ATOM 683 C C . ASN A 1 83 ? -1.739 13.131 -26.077 1.00 57.72 83 ASN A C 1
ATOM 685 O O . ASN A 1 83 ? -2.901 13.236 -25.682 1.00 57.72 83 ASN A O 1
ATOM 689 N N . ILE A 1 84 ? -1.052 12.001 -25.908 1.00 69.00 84 ILE A N 1
ATOM 690 C CA . ILE A 1 84 ? -1.584 10.816 -25.242 1.00 69.00 84 ILE A CA 1
ATOM 691 C C . ILE A 1 84 ? -1.265 10.935 -23.753 1.00 69.00 84 ILE A C 1
ATOM 693 O O . ILE A 1 84 ? -0.114 10.851 -23.329 1.00 69.00 84 ILE A O 1
ATOM 697 N N . ILE A 1 85 ? -2.308 11.124 -22.947 1.00 78.44 85 ILE A N 1
ATOM 698 C CA . ILE A 1 85 ? -2.211 11.036 -21.489 1.00 78.44 85 ILE A CA 1
ATOM 699 C C . ILE A 1 85 ? -1.785 9.600 -21.135 1.00 78.44 85 ILE A C 1
ATOM 701 O O . ILE A 1 85 ? -2.469 8.663 -21.561 1.00 78.44 85 ILE A O 1
ATOM 705 N N . PRO A 1 86 ? -0.698 9.396 -20.364 1.00 81.25 86 PRO A N 1
ATOM 706 C CA . PRO A 1 86 ? -0.260 8.057 -19.988 1.00 81.25 86 PRO A CA 1
ATOM 707 C C . PRO A 1 86 ? -1.337 7.370 -19.141 1.00 81.25 86 PRO A C 1
ATOM 709 O O . PRO A 1 86 ? -1.835 7.935 -18.167 1.00 81.25 86 PRO A O 1
ATOM 712 N N . GLN A 1 87 ? -1.699 6.144 -19.520 1.00 84.69 87 GLN A N 1
ATOM 713 C CA . GLN A 1 87 ? -2.662 5.315 -18.797 1.00 84.69 87 GLN A CA 1
ATOM 714 C C . GLN A 1 87 ? -1.937 4.184 -18.073 1.00 84.69 87 GLN A C 1
ATOM 716 O O . GLN A 1 87 ? -0.963 3.638 -18.585 1.00 84.69 87 GLN A O 1
ATOM 721 N N . ILE A 1 88 ? -2.435 3.818 -16.894 1.00 90.25 88 ILE A N 1
ATOM 722 C CA . ILE A 1 88 ? -1.934 2.687 -16.115 1.00 90.25 88 ILE A CA 1
ATOM 723 C C . ILE A 1 88 ? -3.105 1.921 -15.505 1.00 90.25 88 ILE A C 1
ATOM 725 O O . ILE A 1 88 ? -4.091 2.522 -15.065 1.00 90.25 88 ILE A O 1
ATOM 729 N N . ALA A 1 89 ? -3.018 0.591 -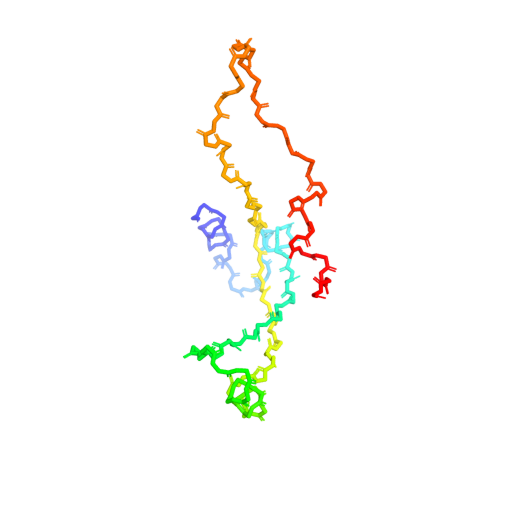15.486 1.00 93.06 89 ALA A N 1
ATOM 730 C CA . ALA A 1 89 ? -4.060 -0.234 -14.893 1.00 93.06 89 ALA A CA 1
ATOM 731 C C . ALA A 1 89 ? -4.021 -0.129 -13.360 1.00 93.06 89 ALA A C 1
ATOM 733 O O . ALA A 1 89 ? -2.966 -0.226 -12.734 1.00 93.06 89 ALA A O 1
ATOM 734 N N . LEU A 1 90 ? -5.190 -0.006 -12.722 1.00 93.31 90 LEU A N 1
ATOM 735 C CA . LEU A 1 90 ? -5.280 0.053 -11.257 1.00 93.31 90 LEU A CA 1
ATOM 736 C C . LEU A 1 90 ? -4.670 -1.191 -10.585 1.00 93.31 90 LEU A C 1
ATOM 738 O O . LEU A 1 90 ? -4.082 -1.089 -9.511 1.00 93.31 90 LEU A O 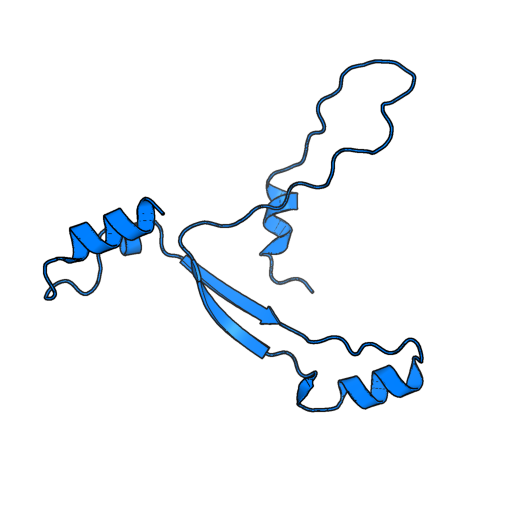1
ATOM 742 N N . SER A 1 91 ? -4.783 -2.356 -11.226 1.00 93.88 91 SER A N 1
ATOM 743 C CA . SER A 1 91 ? -4.176 -3.604 -10.757 1.00 93.88 91 SER A CA 1
ATOM 744 C C . SER A 1 91 ? -2.654 -3.519 -10.659 1.00 93.88 91 SER A C 1
ATOM 746 O O . SER A 1 91 ? -2.093 -4.041 -9.703 1.00 93.88 91 SER A O 1
ATOM 748 N N . GLU A 1 92 ? -1.994 -2.827 -11.592 1.00 92.81 92 GLU A N 1
ATOM 749 C CA . GLU A 1 92 ? -0.537 -2.643 -11.570 1.00 92.81 92 GLU A CA 1
ATOM 750 C C . GLU A 1 92 ? -0.108 -1.767 -10.393 1.00 92.81 92 GLU A C 1
ATOM 752 O O . GLU A 1 92 ? 0.852 -2.088 -9.698 1.00 92.81 92 GLU A O 1
ATOM 757 N N . LEU A 1 93 ? -0.871 -0.714 -10.093 1.00 93.44 93 LEU A N 1
ATOM 758 C CA . LEU A 1 93 ? -0.626 0.120 -8.913 1.00 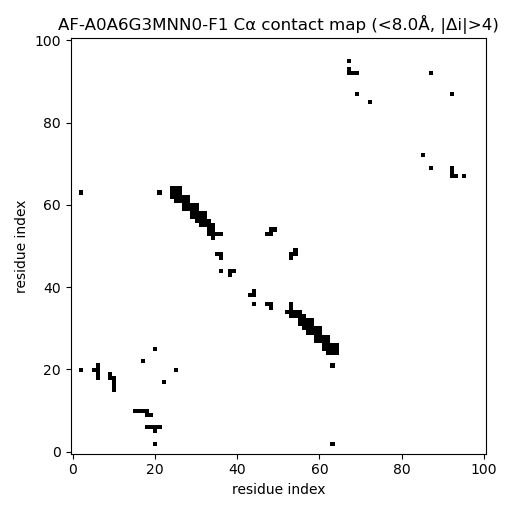93.44 93 LEU A CA 1
ATOM 759 C C . LEU A 1 93 ? -0.837 -0.664 -7.608 1.00 93.44 93 LEU A C 1
ATOM 761 O O . LEU A 1 93 ? -0.098 -0.491 -6.636 1.00 93.44 93 LEU A O 1
ATOM 765 N N . LEU A 1 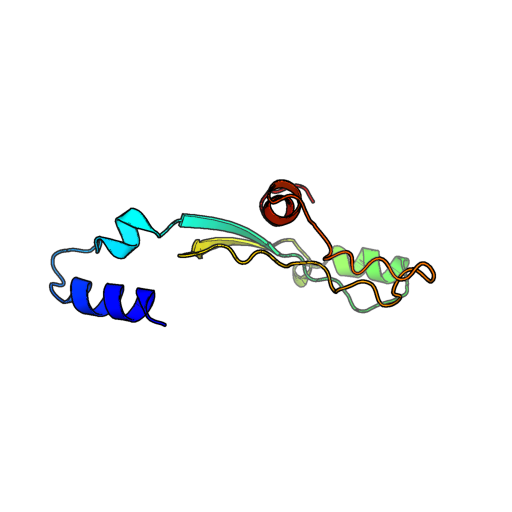94 ? -1.837 -1.550 -7.581 1.00 94.06 94 LEU A N 1
ATOM 766 C CA . LEU A 1 94 ? -2.134 -2.404 -6.430 1.00 94.06 94 LEU A CA 1
ATOM 767 C C . LEU A 1 94 ? -1.109 -3.528 -6.229 1.00 94.06 94 LEU A C 1
ATOM 769 O O . LEU A 1 94 ? -1.017 -4.040 -5.111 1.00 94.06 94 LEU A O 1
ATOM 773 N N . CYS A 1 95 ? -0.295 -3.871 -7.237 1.00 93.19 95 CYS A N 1
ATOM 774 C CA . CYS A 1 95 ? 0.786 -4.850 -7.087 1.00 93.19 95 CYS A CA 1
ATOM 775 C C . CYS A 1 95 ? 1.764 -4.478 -5.965 1.00 93.19 95 CYS A C 1
ATOM 777 O O . CYS A 1 95 ? 2.298 -5.373 -5.324 1.00 93.19 95 CYS A O 1
ATOM 779 N N . LYS A 1 96 ? 1.917 -3.190 -5.623 1.00 91.25 96 LYS A N 1
ATOM 780 C CA . LYS A 1 96 ? 2.686 -2.739 -4.445 1.00 91.25 96 LYS A CA 1
ATOM 781 C C . LYS A 1 96 ? 2.273 -3.433 -3.133 1.00 91.25 96 LYS A C 1
ATOM 783 O O . LYS A 1 96 ? 3.073 -3.523 -2.206 1.00 91.25 96 LYS A O 1
ATOM 788 N N . TYR A 1 97 ? 1.029 -3.903 -3.042 1.00 93.19 97 TYR A N 1
ATOM 789 C CA . TYR A 1 97 ? 0.436 -4.493 -1.842 1.00 93.19 97 TYR A CA 1
ATOM 790 C C . TYR A 1 97 ? 0.166 -6.003 -1.958 1.00 93.19 97 TYR A C 1
ATOM 792 O O . TYR A 1 97 ? -0.512 -6.559 -1.096 1.00 93.19 97 TYR A O 1
ATOM 800 N N . ASN A 1 98 ? 0.672 -6.680 -2.996 1.00 91.00 98 ASN A N 1
ATOM 801 C CA . ASN A 1 98 ? 0.390 -8.102 -3.242 1.00 91.00 98 ASN A CA 1
ATOM 802 C C . ASN A 1 98 ? 1.255 -9.081 -2.415 1.00 91.00 98 ASN A C 1
ATOM 804 O O . ASN A 1 98 ? 1.004 -10.282 -2.447 1.00 91.00 98 ASN A O 1
ATOM 808 N N . GLY A 1 99 ? 2.261 -8.588 -1.685 1.00 85.38 99 GLY A N 1
ATOM 809 C CA . GLY A 1 99 ? 3.151 -9.413 -0.860 1.00 85.38 99 GLY A CA 1
ATOM 810 C C . GLY A 1 99 ? 4.177 -10.237 -1.645 1.00 85.38 99 GLY A C 1
ATOM 811 O O . GLY A 1 99 ? 4.854 -11.071 -1.047 1.00 85.38 99 GLY A O 1
ATOM 812 N N . VAL A 1 100 ? 4.305 -10.017 -2.955 1.00 82.25 100 VAL A N 1
ATOM 813 C CA . VAL A 1 100 ? 5.330 -10.654 -3.789 1.00 82.25 100 VAL A CA 1
ATOM 814 C C . VAL A 1 100 ? 6.602 -9.805 -3.725 1.00 82.25 100 VAL A C 1
ATOM 816 O O . VAL A 1 100 ? 6.560 -8.606 -3.997 1.00 82.25 100 VAL A O 1
ATOM 819 N N . PHE A 1 101 ? 7.711 -10.433 -3.328 1.00 56.28 101 PHE A N 1
ATOM 820 C CA . PHE A 1 101 ? 9.043 -9.835 -3.186 1.00 56.28 101 PHE A CA 1
ATOM 821 C C . PHE A 1 101 ? 10.014 -10.440 -4.200 1.00 56.28 101 PHE A C 1
ATOM 823 O O . PHE A 1 101 ? 9.875 -11.654 -4.479 1.00 56.28 101 PHE A O 1
#

Foldseek 3Di:
DVLVVVQVVQCPPVVDPDGPLCVPQKDKAKDWDFDFDPDPDPVVRVVVCPDPNGDIDIDIDIDRDDDQDDDDDDPDDDPVPPPDDDDDDPVVSCVVRPPDD

Radius of gyration: 21.3 Å; Cα contacts (8 Å, |Δi|>4): 81; chains: 1; bounding box: 49×27×60 Å

Nearest PDB structures (foldseek):
  7nvg-assembly1_W3  TM=2.390E-01  e=9.481E+00  Salmonella enterica subsp. enterica serovar Typhimurium

Mean predicted aligned error: 9.01 Å

Solvent-accessible surface area (backbone atoms only — not comparable to full-atom values): 6767 Å² tota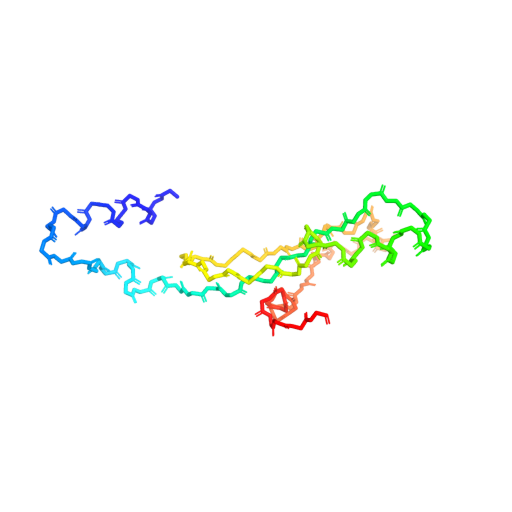l; per-residue (Å²): 110,68,69,59,52,52,36,56,65,66,40,68,53,76,85,51,88,70,33,68,58,51,75,74,42,51,48,77,43,81,44,81,46,63,60,77,78,96,56,89,50,71,69,59,41,59,57,53,54,70,37,79,84,29,45,74,44,82,45,80,44,77,38,67,73,84,88,68,74,76,78,80,76,73,94,67,78,66,94,80,72,72,92,70,78,89,81,80,61,69,67,66,45,50,49,83,72,67,82,81,128

Organism: Henneguya salminicola (NCBI:txid69463)

pLDDT: mean 83.29, std 9.87, range [56.28, 94.31]